Protein AF-A0A5J5HG36-F1 (afdb_monomer_lite)

Secondary structure (DSSP, 8-state):
--------PBPGGG--HHHHHHHHTSTT-STTTTT-----HHHHHHHHHHHHHHH-HHHHHHHHHHHHHHHHHHHHHHHHHHS-BSSHHHHHHHHHHHHHHTTS-EEEEEEEEEETTTTEEEEEEEEES-HHHHHHHHHSPPPSS---HHHHHHHHHHHHHHHTS------

Structure (mmCIF, N/CA/C/O backbone):
data_AF-A0A5J5HG36-F1
#
_entry.id   AF-A0A5J5HG36-F1
#
loop_
_atom_site.group_PDB
_atom_site.id
_atom_site.type_symbol
_atom_site.label_atom_id
_atom_site.label_alt_id
_atom_site.label_comp_id
_atom_site.label_asym_id
_atom_site.label_entity_id
_atom_site.label_seq_id
_atom_site.pdbx_PDB_ins_code
_atom_site.Cartn_x
_atom_site.Cartn_y
_atom_site.Cartn_z
_atom_site.occupancy
_atom_site.B_iso_or_equiv
_atom_site.auth_seq_id
_atom_site.auth_comp_id
_atom_site.auth_asym_id
_atom_site.auth_atom_id
_atom_site.pdbx_PDB_model_num
ATOM 1 N N . MET A 1 1 ? -24.449 10.192 39.363 1.00 37.16 1 MET A N 1
ATOM 2 C CA . MET A 1 1 ? -24.205 10.766 38.022 1.00 37.16 1 MET A CA 1
ATOM 3 C C . MET A 1 1 ? -22.721 10.650 37.716 1.00 37.16 1 MET A C 1
ATOM 5 O O . MET A 1 1 ? -21.950 11.558 37.997 1.00 37.16 1 MET A O 1
ATOM 9 N N . THR A 1 2 ? -22.304 9.483 37.241 1.00 34.97 2 THR A N 1
ATOM 10 C CA . THR A 1 2 ? -20.903 9.171 36.943 1.00 34.97 2 THR A CA 1
ATOM 11 C C . THR A 1 2 ? -20.634 9.602 35.508 1.00 34.97 2 THR A C 1
ATOM 13 O O . THR A 1 2 ? -21.246 9.077 34.581 1.00 34.97 2 THR A O 1
ATOM 16 N N . ARG A 1 3 ? -19.776 10.612 35.333 1.00 39.12 3 ARG A N 1
ATOM 17 C CA . ARG A 1 3 ? -19.323 11.086 34.021 1.00 39.12 3 ARG A CA 1
ATOM 18 C C . ARG A 1 3 ? -18.738 9.900 33.247 1.00 39.12 3 ARG A C 1
ATOM 20 O O . ARG A 1 3 ? -17.703 9.375 33.636 1.00 39.12 3 ARG A O 1
ATOM 27 N N . HIS A 1 4 ? -19.410 9.482 32.176 1.00 40.81 4 HIS A N 1
ATOM 28 C CA . HIS A 1 4 ? -18.799 8.681 31.121 1.00 40.81 4 HIS A CA 1
ATOM 29 C C . HIS A 1 4 ? -17.710 9.540 30.472 1.00 40.81 4 HIS A C 1
ATOM 31 O O . HIS A 1 4 ? -18.005 10.455 29.704 1.00 40.81 4 HIS A O 1
ATOM 37 N N . THR A 1 5 ? -16.451 9.290 30.812 1.00 41.84 5 THR A N 1
ATOM 38 C CA . THR A 1 5 ? -15.323 9.675 29.965 1.00 41.84 5 THR A CA 1
ATOM 39 C C . THR A 1 5 ? -15.475 8.912 28.656 1.00 41.84 5 THR A C 1
ATOM 41 O O . THR A 1 5 ? -15.234 7.711 28.610 1.00 41.84 5 THR A O 1
ATOM 44 N N . MET A 1 6 ? -15.943 9.593 27.608 1.00 46.62 6 MET A N 1
ATOM 45 C CA . MET A 1 6 ? -15.816 9.101 26.240 1.00 46.62 6 MET A CA 1
ATOM 46 C C . MET A 1 6 ? -14.320 8.927 25.968 1.00 46.62 6 MET A C 1
ATOM 48 O O . MET A 1 6 ? -13.601 9.923 25.887 1.00 46.62 6 MET A O 1
ATOM 52 N N . GLU A 1 7 ? -13.836 7.688 25.881 1.00 57.50 7 GLU A N 1
ATOM 53 C CA . GLU A 1 7 ? -12.515 7.424 25.312 1.00 57.50 7 GLU A CA 1
ATOM 54 C C . GLU A 1 7 ? -12.531 7.954 23.874 1.00 57.50 7 GLU A C 1
ATOM 56 O O . GLU A 1 7 ? -13.273 7.475 23.016 1.00 57.50 7 GLU A O 1
ATOM 61 N N . LEU A 1 8 ? -11.776 9.024 23.630 1.00 74.00 8 LEU A N 1
ATOM 62 C CA . LEU A 1 8 ? -11.604 9.596 22.302 1.00 74.00 8 LEU A CA 1
ATOM 63 C C . LEU A 1 8 ? -10.850 8.563 21.456 1.00 74.00 8 LEU A C 1
ATOM 65 O O . LEU A 1 8 ? -9.657 8.360 21.662 1.00 74.00 8 LEU A O 1
ATOM 69 N N . GLY A 1 9 ? -11.553 7.882 20.547 1.00 88.69 9 GLY A N 1
ATOM 70 C CA . GLY A 1 9 ? -10.935 6.914 19.639 1.00 88.69 9 GLY A CA 1
ATOM 71 C C . GLY A 1 9 ? -9.831 7.541 18.777 1.00 88.69 9 GLY A C 1
ATOM 72 O O . GLY A 1 9 ? -9.831 8.749 18.525 1.00 88.69 9 GLY A O 1
ATOM 73 N N . LEU A 1 10 ? -8.905 6.701 18.316 1.00 93.69 10 LEU A N 1
ATOM 74 C CA . LEU A 1 10 ? -7.716 7.086 17.553 1.00 93.69 10 LEU A CA 1
ATOM 75 C C . LEU A 1 10 ? -8.095 7.728 16.212 1.00 93.69 10 LEU A C 1
ATOM 77 O O . LEU A 1 10 ? -8.957 7.203 15.495 1.00 93.69 10 LEU A O 1
ATOM 81 N N . LYS A 1 11 ? -7.427 8.827 15.846 1.00 96.12 11 LYS A N 1
ATOM 82 C CA . LYS A 1 11 ? -7.485 9.391 14.489 1.00 96.12 11 LYS A CA 1
ATOM 83 C C . LYS A 1 11 ? -6.334 8.885 13.630 1.00 96.12 11 LYS A C 1
ATOM 85 O O . LYS A 1 11 ? -5.223 8.680 14.113 1.00 96.12 11 LYS A O 1
ATOM 90 N N . ALA A 1 12 ? -6.550 8.784 12.324 1.00 93.44 12 ALA A N 1
ATOM 91 C CA . ALA A 1 12 ? -5.517 8.359 11.383 1.00 93.44 12 ALA A CA 1
ATOM 92 C C . ALA A 1 12 ? -4.289 9.282 11.394 1.00 93.44 12 ALA A C 1
ATOM 94 O O . ALA A 1 12 ? -3.165 8.815 11.232 1.00 93.44 12 ALA A O 1
ATOM 95 N N . SER A 1 13 ? -4.487 10.585 11.621 1.00 92.44 13 SER A N 1
ATOM 96 C CA . SER A 1 13 ? -3.401 11.569 11.716 1.00 92.44 13 SER A CA 1
ATOM 97 C C . SER A 1 13 ? -2.473 11.354 12.915 1.00 92.44 13 SER A C 1
ATOM 99 O O . SER A 1 13 ? -1.361 11.870 12.915 1.00 92.44 13 SER A O 1
ATOM 101 N N . GLU A 1 14 ? -2.937 10.636 13.937 1.00 94.12 14 GLU A N 1
ATOM 102 C CA . GLU A 1 14 ? -2.200 10.348 15.172 1.00 94.12 14 GLU A CA 1
ATOM 103 C C . GLU A 1 14 ? -1.465 9.001 15.090 1.00 94.12 14 GLU A C 1
ATOM 105 O O . GLU A 1 14 ? -0.663 8.685 15.966 1.00 94.12 14 GLU A O 1
ATOM 110 N N . LEU A 1 15 ? -1.714 8.204 14.042 1.00 93.50 15 LEU A N 1
ATOM 111 C CA . LEU A 1 15 ? -1.110 6.889 13.872 1.00 93.50 15 LEU A CA 1
ATOM 112 C C . LEU A 1 15 ? 0.410 7.002 13.682 1.00 93.50 15 LEU A C 1
ATOM 114 O O . LEU A 1 15 ? 0.901 7.709 12.803 1.00 93.50 15 LEU A O 1
ATOM 118 N N . THR A 1 16 ? 1.156 6.237 14.477 1.00 93.56 16 THR A N 1
ATOM 119 C CA . THR A 1 16 ? 2.626 6.165 14.440 1.00 93.56 16 THR A CA 1
ATOM 120 C C . THR A 1 16 ? 3.101 4.717 14.542 1.00 93.56 16 THR A C 1
ATOM 122 O O . THR A 1 16 ? 2.328 3.817 14.873 1.00 93.56 16 THR A O 1
ATOM 125 N N . ILE A 1 17 ? 4.396 4.478 14.314 1.00 89.50 17 ILE A N 1
ATOM 126 C CA . ILE A 1 17 ? 5.015 3.153 14.503 1.00 89.50 17 ILE A CA 1
ATOM 127 C C . ILE A 1 17 ? 4.857 2.652 15.951 1.00 89.50 17 ILE A C 1
ATOM 129 O O . ILE A 1 17 ? 4.691 1.455 16.175 1.00 89.50 17 ILE A O 1
ATOM 133 N N . GLU A 1 18 ? 4.846 3.544 16.945 1.00 89.62 18 GLU A N 1
ATOM 134 C CA . GLU A 1 18 ? 4.684 3.157 18.353 1.00 89.62 18 GLU A CA 1
ATOM 135 C C . GLU A 1 18 ? 3.336 2.481 18.612 1.00 89.62 18 GLU A C 1
ATOM 137 O O . GLU A 1 18 ? 3.282 1.463 19.302 1.00 89.62 18 GLU A O 1
ATOM 142 N N . HIS A 1 19 ? 2.263 2.964 17.979 1.00 90.81 19 HIS A N 1
ATOM 143 C CA . HIS A 1 19 ? 0.951 2.322 18.045 1.00 90.81 19 HIS A CA 1
ATOM 144 C C . HIS A 1 19 ? 1.024 0.868 17.564 1.00 90.81 19 HIS A C 1
ATOM 146 O O . HIS A 1 19 ? 0.521 -0.032 18.235 1.00 90.81 19 HIS A O 1
ATOM 152 N N . PHE A 1 20 ? 1.727 0.608 16.461 1.00 86.75 20 PHE A N 1
ATOM 153 C CA . PHE A 1 20 ? 1.945 -0.749 15.962 1.00 86.75 20 PHE A CA 1
ATOM 154 C C . PHE A 1 20 ? 2.772 -1.606 16.923 1.00 86.75 20 PHE A C 1
ATOM 156 O O . PHE A 1 20 ? 2.413 -2.756 17.162 1.00 86.75 20 PHE A O 1
ATOM 163 N N . ASN A 1 21 ? 3.807 -1.048 17.555 1.00 83.81 21 ASN A N 1
ATOM 164 C CA . ASN A 1 21 ? 4.571 -1.766 18.579 1.00 83.81 21 ASN A CA 1
ATOM 165 C C . ASN A 1 21 ? 3.682 -2.197 19.755 1.00 83.81 21 ASN A C 1
ATOM 167 O O . ASN A 1 21 ? 3.808 -3.321 20.238 1.00 83.81 21 ASN A O 1
ATOM 171 N N . THR A 1 22 ? 2.746 -1.352 20.199 1.00 80.94 22 THR A N 1
ATOM 172 C CA . THR A 1 22 ? 1.825 -1.732 21.287 1.00 80.94 22 THR A CA 1
ATOM 173 C C . THR A 1 22 ? 0.862 -2.851 20.898 1.00 80.94 22 THR A C 1
ATOM 175 O O . THR A 1 22 ? 0.447 -3.625 21.758 1.00 80.94 22 THR A O 1
ATOM 178 N N . VAL A 1 23 ? 0.517 -2.965 19.614 1.00 82.19 23 VAL A N 1
ATOM 179 C CA . VAL A 1 23 ? -0.328 -4.047 19.097 1.00 82.19 23 VAL A CA 1
ATOM 180 C C . VAL A 1 23 ? 0.485 -5.329 18.976 1.00 82.19 23 VAL A C 1
ATOM 182 O O . VAL A 1 23 ? 0.077 -6.365 19.498 1.00 82.19 23 VAL A O 1
ATOM 185 N N . TYR A 1 24 ? 1.654 -5.249 18.340 1.00 81.81 24 TYR A N 1
ATOM 186 C CA . TYR A 1 24 ? 2.485 -6.408 18.020 1.00 81.81 24 TYR A CA 1
ATOM 187 C C . TYR A 1 24 ? 3.174 -7.029 19.238 1.00 81.81 24 TYR A C 1
ATOM 189 O O . TYR A 1 24 ? 3.572 -8.187 19.185 1.00 81.81 24 TYR A O 1
ATOM 197 N N . ASN A 1 25 ? 3.284 -6.303 20.351 1.00 80.75 25 ASN A N 1
ATOM 198 C CA . ASN A 1 25 ? 3.854 -6.834 21.591 1.00 80.75 25 ASN A CA 1
ATOM 199 C C . ASN A 1 25 ? 2.816 -7.475 22.528 1.00 80.75 25 ASN A C 1
ATOM 201 O O . ASN A 1 25 ? 3.179 -7.966 23.597 1.00 80.75 25 ASN A O 1
ATOM 205 N N . LYS A 1 26 ? 1.526 -7.494 22.161 1.00 82.56 26 LYS A N 1
ATOM 206 C CA . LYS A 1 26 ? 0.505 -8.199 22.948 1.00 82.56 26 LYS A CA 1
ATOM 207 C C . LYS A 1 26 ? 0.598 -9.718 22.727 1.00 82.56 26 LYS A C 1
ATOM 209 O O . LYS A 1 26 ? 0.857 -10.154 21.602 1.00 82.56 26 LYS A O 1
ATOM 214 N N . PRO A 1 27 ? 0.331 -10.540 23.761 1.00 83.62 27 PRO A N 1
ATOM 215 C CA . PRO A 1 27 ? 0.242 -11.990 23.602 1.00 83.62 27 PRO A CA 1
ATOM 216 C C . PRO A 1 27 ? -0.727 -12.372 22.474 1.00 83.62 27 PRO A C 1
ATOM 218 O O . PRO A 1 27 ? -1.829 -11.826 22.398 1.00 83.62 27 PRO A O 1
ATOM 221 N N . ASN A 1 28 ? -0.323 -13.309 21.612 1.00 83.88 28 ASN A N 1
ATOM 222 C CA . ASN A 1 28 ? -1.094 -13.793 20.455 1.00 83.88 28 ASN A CA 1
ATOM 223 C C . ASN A 1 28 ? -1.469 -12.717 19.411 1.00 83.88 28 ASN A C 1
ATOM 225 O O . ASN A 1 28 ? -2.413 -12.896 18.638 1.00 83.88 28 ASN A O 1
ATOM 229 N N . ARG A 1 29 ? -0.774 -11.576 19.397 1.00 84.62 29 ARG A N 1
ATOM 230 C CA . ARG A 1 29 ? -0.950 -10.501 18.406 1.00 84.62 29 ARG A CA 1
ATOM 231 C C . ARG A 1 29 ? 0.382 -10.081 17.782 1.00 84.62 29 ARG A C 1
ATOM 233 O O . ARG A 1 29 ? 0.464 -9.019 17.171 1.00 84.62 29 ARG A O 1
ATOM 240 N N . GLY A 1 30 ? 1.412 -10.920 17.904 1.00 87.19 30 GLY A N 1
ATOM 241 C CA . GLY A 1 30 ? 2.700 -10.680 17.265 1.00 87.19 30 GLY A CA 1
ATOM 242 C C . GLY A 1 30 ? 2.596 -10.688 15.745 1.00 87.19 30 GLY A C 1
ATOM 243 O O . GLY A 1 30 ? 1.635 -11.201 15.174 1.00 87.19 30 GLY A O 1
ATOM 244 N N . LEU A 1 31 ? 3.628 -10.179 15.065 1.00 88.56 31 LEU A N 1
ATOM 245 C CA . LEU A 1 31 ? 3.693 -10.193 13.596 1.00 88.56 31 LEU A CA 1
ATOM 246 C C . LEU A 1 31 ? 3.428 -11.593 13.019 1.00 88.56 31 LEU A C 1
ATOM 248 O O . LEU A 1 31 ? 2.714 -11.724 12.029 1.00 88.56 31 LEU A O 1
ATOM 252 N N . LYS A 1 32 ? 3.930 -12.647 13.675 1.00 89.69 32 LYS A N 1
ATOM 253 C CA . LYS A 1 32 ? 3.669 -14.038 13.286 1.00 89.69 32 LYS A CA 1
ATOM 254 C C . LYS A 1 32 ? 2.182 -14.400 13.371 1.00 89.69 32 LYS A C 1
ATOM 256 O O . LYS A 1 32 ? 1.654 -14.974 12.421 1.00 89.69 32 LYS A O 1
ATOM 261 N N . ASP A 1 33 ? 1.514 -14.044 14.465 1.00 91.12 33 ASP A N 1
ATOM 262 C CA . ASP A 1 33 ? 0.089 -14.334 14.687 1.00 91.12 33 ASP A CA 1
ATOM 263 C C . ASP A 1 33 ? -0.790 -13.566 13.696 1.00 91.12 33 ASP A C 1
ATOM 265 O O . ASP A 1 33 ? -1.767 -14.087 13.159 1.00 91.12 33 ASP A O 1
ATOM 269 N N . LEU A 1 34 ? -0.377 -12.340 13.376 1.00 90.94 34 LEU A N 1
ATOM 270 C CA . LEU A 1 34 ? -1.010 -11.492 12.372 1.00 90.94 34 LEU A CA 1
ATOM 271 C C . LEU A 1 34 ? -0.608 -11.855 10.934 1.00 90.94 34 LEU A C 1
ATOM 273 O O . LEU A 1 34 ? -1.134 -11.274 9.986 1.00 90.94 34 LEU A O 1
ATOM 277 N N . ARG A 1 35 ? 0.295 -12.826 10.737 1.00 92.44 35 ARG A N 1
ATOM 278 C CA . ARG A 1 35 ? 0.841 -13.220 9.424 1.00 92.44 35 ARG A CA 1
ATOM 279 C C . ARG A 1 35 ? 1.389 -12.024 8.640 1.00 92.44 35 ARG A C 1
ATOM 281 O O . ARG A 1 35 ? 1.145 -11.880 7.445 1.00 92.44 35 ARG A O 1
ATOM 288 N N . MET A 1 36 ? 2.099 -11.151 9.339 1.00 90.69 36 MET A N 1
ATOM 289 C CA . MET A 1 36 ? 2.758 -9.976 8.791 1.00 90.69 36 MET A CA 1
ATOM 290 C C . MET A 1 36 ? 4.272 -10.153 8.833 1.00 90.69 36 MET A C 1
ATOM 292 O O . MET A 1 36 ? 4.822 -10.785 9.735 1.00 90.69 36 MET A O 1
ATOM 296 N N . THR A 1 37 ? 4.953 -9.558 7.861 1.00 91.19 37 THR A N 1
ATOM 297 C CA . THR A 1 37 ? 6.414 -9.509 7.799 1.00 91.19 37 THR A CA 1
ATOM 298 C C . THR A 1 37 ? 6.865 -8.127 7.345 1.00 91.19 37 THR A C 1
ATOM 300 O O . THR A 1 37 ? 6.151 -7.430 6.620 1.00 91.19 37 THR A O 1
ATOM 303 N N . LEU A 1 38 ? 8.075 -7.744 7.746 1.00 89.75 38 LEU A N 1
ATOM 304 C CA . LEU A 1 38 ? 8.809 -6.666 7.090 1.00 89.75 38 LEU A CA 1
ATOM 305 C C . LEU A 1 38 ? 9.550 -7.262 5.892 1.00 89.75 38 LEU A C 1
ATOM 307 O O . LEU A 1 38 ? 10.112 -8.351 5.995 1.00 89.75 38 LEU A O 1
ATOM 311 N N . ASN A 1 39 ? 9.538 -6.567 4.756 1.00 90.62 39 ASN A N 1
ATOM 312 C CA . ASN A 1 39 ? 10.120 -7.065 3.510 1.00 90.62 39 ASN A CA 1
ATOM 313 C C . ASN A 1 39 ? 11.127 -6.057 2.943 1.00 90.62 39 ASN A C 1
ATOM 315 O O . ASN A 1 39 ? 10.901 -4.850 3.011 1.00 90.62 39 ASN A O 1
ATOM 319 N N . SER A 1 40 ? 12.224 -6.556 2.363 1.00 95.50 40 SER A N 1
ATOM 320 C CA . SER A 1 40 ? 13.222 -5.723 1.678 1.00 95.50 40 SER A CA 1
ATOM 321 C C . SER A 1 40 ? 12.667 -5.185 0.358 1.00 95.50 40 SER A C 1
ATOM 323 O O . SER A 1 40 ? 12.186 -5.951 -0.479 1.00 95.50 40 SER A O 1
ATOM 325 N N . MET A 1 41 ? 12.767 -3.869 0.160 1.00 95.44 41 MET A N 1
ATOM 326 C CA . MET A 1 41 ? 12.339 -3.211 -1.078 1.00 95.44 41 MET A CA 1
ATOM 327 C C . MET A 1 41 ? 13.244 -3.556 -2.262 1.00 95.44 41 MET A C 1
ATOM 329 O O . MET A 1 41 ? 12.730 -3.712 -3.366 1.00 95.44 41 MET A O 1
ATOM 333 N N . ASP A 1 42 ? 14.545 -3.751 -2.034 1.00 96.75 42 ASP A N 1
ATOM 334 C CA . ASP A 1 42 ? 15.495 -4.133 -3.088 1.00 96.75 42 ASP A CA 1
ATOM 335 C C . ASP A 1 42 ? 15.245 -5.567 -3.563 1.00 96.75 42 ASP A C 1
ATOM 337 O O . ASP A 1 42 ? 15.177 -5.841 -4.761 1.00 96.75 42 ASP A O 1
ATOM 341 N N . ALA A 1 43 ? 15.010 -6.491 -2.623 1.00 97.69 43 ALA A N 1
ATOM 342 C CA . ALA A 1 43 ? 14.628 -7.860 -2.966 1.00 97.69 43 ALA A CA 1
ATOM 343 C C . ALA A 1 43 ? 13.273 -7.897 -3.694 1.00 97.69 43 ALA A C 1
ATOM 345 O O . ALA A 1 43 ? 13.082 -8.680 -4.624 1.00 97.69 43 ALA A O 1
ATOM 346 N N . TRP A 1 44 ? 12.336 -7.024 -3.308 1.00 97.12 44 TRP A N 1
ATOM 347 C CA . TRP A 1 44 ? 11.059 -6.876 -4.001 1.00 97.12 44 TRP A CA 1
ATOM 348 C C . TRP A 1 44 ? 11.234 -6.329 -5.426 1.00 97.12 44 TRP A C 1
ATOM 350 O O . TRP A 1 44 ? 10.592 -6.819 -6.357 1.00 97.12 44 TRP A O 1
ATOM 360 N N . GLY A 1 45 ? 12.123 -5.350 -5.619 1.00 97.81 45 GLY A N 1
ATOM 361 C CA . GLY A 1 45 ? 12.492 -4.823 -6.933 1.00 97.81 45 GLY A CA 1
ATOM 362 C C . GLY A 1 45 ? 13.088 -5.896 -7.842 1.00 97.81 45 GLY A C 1
ATOM 363 O O . GLY A 1 45 ? 12.688 -6.007 -9.004 1.00 97.81 45 GLY A O 1
ATOM 364 N N . LEU A 1 46 ? 13.960 -6.748 -7.296 1.00 98.12 46 LEU A N 1
ATOM 365 C CA . LEU A 1 46 ? 14.512 -7.896 -8.014 1.00 98.12 46 LEU A CA 1
ATOM 366 C C . LEU A 1 46 ? 13.426 -8.920 -8.379 1.00 98.12 46 LEU A C 1
ATOM 368 O O . LEU A 1 46 ? 13.319 -9.296 -9.542 1.00 98.12 46 LEU A O 1
ATOM 372 N N . LEU A 1 47 ? 12.542 -9.284 -7.444 1.00 98.00 47 LEU A N 1
ATOM 373 C CA . LEU A 1 47 ? 11.399 -10.163 -7.727 1.00 98.00 47 LEU A CA 1
ATOM 374 C C . LEU A 1 47 ? 10.519 -9.603 -8.855 1.00 98.00 47 LEU A C 1
ATOM 376 O O . LEU A 1 47 ? 10.102 -10.330 -9.759 1.00 98.00 47 LEU A O 1
ATOM 380 N N . ARG A 1 48 ? 10.235 -8.297 -8.826 1.00 97.75 48 ARG A N 1
ATOM 381 C CA . ARG A 1 48 ? 9.505 -7.617 -9.900 1.00 97.75 48 ARG A CA 1
ATOM 382 C C . ARG A 1 48 ? 10.251 -7.735 -11.227 1.00 97.75 48 ARG A C 1
ATOM 384 O O . ARG A 1 48 ? 9.613 -8.018 -12.242 1.00 97.75 48 ARG A O 1
ATOM 391 N N . LYS A 1 49 ? 11.564 -7.496 -11.237 1.00 98.25 49 LYS A N 1
ATOM 392 C CA . LYS A 1 49 ? 12.394 -7.622 -12.438 1.00 98.25 49 LYS A CA 1
ATOM 393 C C . LYS A 1 49 ? 12.330 -9.029 -13.010 1.00 98.25 49 LYS A C 1
ATOM 395 O O . LYS A 1 49 ? 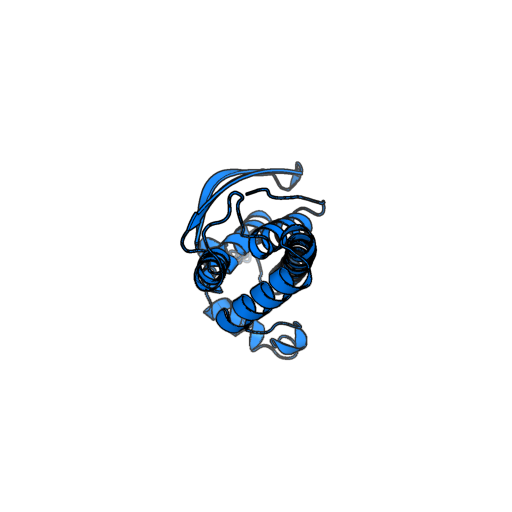12.105 -9.166 -14.212 1.00 98.25 49 LYS A O 1
ATOM 400 N N . ASP A 1 50 ? 12.455 -10.046 -12.170 1.00 98.44 50 ASP A N 1
ATOM 401 C CA . ASP A 1 50 ? 12.413 -11.444 -12.591 1.00 98.44 50 ASP A CA 1
ATOM 402 C C . ASP A 1 50 ? 11.039 -11.801 -13.175 1.00 98.44 50 ASP A C 1
ATOM 404 O O . ASP A 1 50 ? 10.955 -12.384 -14.257 1.00 98.44 50 ASP A O 1
ATOM 408 N N . LEU A 1 51 ? 9.948 -11.350 -12.540 1.00 98.25 51 LEU A N 1
ATOM 409 C CA . LEU A 1 51 ? 8.587 -11.519 -13.062 1.00 98.25 51 LEU A CA 1
ATOM 410 C C . LEU A 1 51 ? 8.388 -10.839 -14.423 1.00 98.25 51 LEU A C 1
ATOM 412 O O . LEU A 1 51 ? 7.811 -11.440 -15.330 1.00 98.25 51 LEU A O 1
ATOM 416 N N . ILE A 1 52 ? 8.840 -9.590 -14.575 1.00 97.81 52 ILE A N 1
ATOM 417 C CA . ILE A 1 52 ? 8.713 -8.844 -15.836 1.00 97.81 52 ILE A CA 1
ATOM 418 C C . ILE A 1 52 ? 9.561 -9.492 -16.932 1.00 97.81 52 ILE A C 1
ATOM 420 O O . ILE A 1 52 ? 9.084 -9.628 -18.056 1.00 97.81 52 ILE A O 1
ATOM 424 N N . THR A 1 53 ? 10.779 -9.924 -16.611 1.00 97.94 53 THR A N 1
ATOM 425 C CA . THR A 1 53 ? 11.694 -10.557 -17.570 1.00 97.94 53 THR A CA 1
ATOM 426 C C . THR A 1 53 ? 11.145 -11.898 -18.053 1.00 97.94 53 THR A C 1
ATOM 428 O O . THR A 1 53 ? 11.187 -12.185 -19.246 1.00 97.94 53 THR A O 1
ATOM 431 N N . ALA A 1 54 ? 10.576 -12.702 -17.151 1.00 98.38 54 ALA A N 1
ATOM 432 C CA . ALA A 1 54 ? 10.045 -14.019 -17.489 1.00 98.38 54 ALA A CA 1
ATOM 433 C C . ALA A 1 54 ? 8.687 -13.971 -18.212 1.00 98.38 54 ALA A C 1
ATOM 435 O O . ALA A 1 54 ? 8.408 -14.816 -19.061 1.00 98.38 54 ALA A O 1
ATOM 436 N N . LEU A 1 55 ? 7.809 -13.022 -17.861 1.00 97.94 55 LEU A N 1
ATOM 437 C CA . LEU A 1 55 ? 6.399 -13.047 -18.279 1.00 97.94 55 LEU A CA 1
ATOM 438 C C . LEU A 1 55 ? 5.989 -11.880 -19.185 1.00 97.94 55 LEU A C 1
ATOM 440 O O . LEU A 1 55 ? 4.898 -11.911 -19.761 1.00 97.94 55 LEU A O 1
ATOM 444 N N . GLY A 1 56 ? 6.817 -10.842 -19.277 1.00 96.38 56 GLY A N 1
ATOM 445 C CA . GLY A 1 56 ? 6.442 -9.543 -19.819 1.00 96.38 56 GLY A CA 1
ATOM 446 C C . GLY A 1 56 ? 5.621 -8.701 -18.834 1.00 96.38 56 GLY A C 1
ATOM 447 O O . GLY A 1 56 ? 4.976 -9.207 -17.906 1.00 96.38 56 GLY A O 1
ATOM 448 N N . VAL A 1 57 ? 5.615 -7.384 -19.064 1.00 95.56 57 VAL A N 1
ATOM 449 C CA . VAL A 1 57 ? 4.981 -6.386 -18.182 1.00 95.56 57 VAL A CA 1
ATOM 450 C C . VAL A 1 57 ? 3.496 -6.684 -17.955 1.00 95.56 57 VAL A C 1
ATOM 452 O O . VAL A 1 57 ? 3.045 -6.699 -16.812 1.00 95.56 57 VAL A O 1
ATOM 455 N N . GLU A 1 58 ? 2.746 -7.008 -19.010 1.00 95.31 58 GLU A N 1
ATOM 456 C CA . GLU A 1 58 ? 1.290 -7.197 -18.935 1.00 95.31 58 GLU A CA 1
ATOM 457 C C . GLU A 1 58 ? 0.847 -8.395 -18.092 1.00 95.31 58 GLU A C 1
ATOM 459 O O . GLU A 1 58 ? -0.231 -8.385 -17.487 1.00 95.31 58 GLU A O 1
ATOM 464 N N . ARG A 1 59 ? 1.658 -9.454 -18.035 1.00 97.38 59 ARG A N 1
ATOM 465 C CA . ARG A 1 59 ? 1.369 -10.610 -17.179 1.00 97.38 59 ARG A CA 1
ATOM 466 C C . ARG A 1 59 ? 1.842 -10.343 -15.756 1.00 97.38 59 ARG A C 1
ATOM 468 O O . ARG A 1 59 ? 1.053 -10.529 -14.830 1.00 97.38 59 ARG A O 1
ATOM 475 N N . ALA A 1 60 ? 3.059 -9.824 -15.581 1.00 97.69 60 ALA A N 1
ATOM 476 C CA . ALA A 1 60 ? 3.603 -9.463 -14.270 1.00 97.69 60 ALA A CA 1
ATOM 477 C C . ALA A 1 60 ? 2.696 -8.468 -13.517 1.00 97.69 60 ALA A C 1
ATOM 479 O O . ALA A 1 60 ? 2.378 -8.678 -12.345 1.00 97.69 60 ALA A O 1
ATOM 480 N N . LYS A 1 61 ? 2.173 -7.453 -14.217 1.00 96.25 61 LYS A N 1
ATOM 481 C CA . LYS A 1 61 ? 1.182 -6.474 -13.731 1.00 96.25 61 LYS A CA 1
ATOM 482 C C . LYS A 1 61 ? 0.012 -7.131 -13.000 1.00 96.25 61 LYS A C 1
ATOM 484 O O . LYS A 1 61 ? -0.349 -6.698 -11.909 1.00 96.25 61 LYS A O 1
ATOM 489 N N . ARG A 1 62 ? -0.552 -8.217 -13.541 1.00 97.06 62 ARG A N 1
ATOM 490 C CA . ARG A 1 62 ? -1.707 -8.921 -12.945 1.00 97.06 62 ARG A CA 1
ATOM 491 C C . ARG A 1 62 ? -1.356 -9.655 -11.655 1.00 97.06 62 ARG A C 1
ATOM 493 O O . ARG A 1 62 ? -2.206 -9.762 -10.773 1.00 97.06 62 ARG A O 1
ATOM 500 N N . PHE A 1 63 ? -0.137 -10.179 -11.542 1.00 97.94 63 PHE A N 1
ATOM 501 C CA . PHE A 1 63 ? 0.340 -10.790 -10.300 1.00 97.94 63 PHE A CA 1
ATOM 502 C C . PHE A 1 63 ? 0.535 -9.739 -9.216 1.00 97.94 63 PHE A C 1
ATOM 504 O O . PHE A 1 63 ? 0.015 -9.907 -8.117 1.00 97.94 63 PHE A O 1
ATOM 511 N N . LEU A 1 64 ? 1.196 -8.632 -9.549 1.00 98.00 64 LEU A N 1
ATOM 512 C CA . LEU A 1 64 ? 1.493 -7.564 -8.595 1.00 98.00 64 LEU A CA 1
ATOM 513 C C . LEU A 1 64 ? 0.228 -6.840 -8.116 1.00 98.00 64 LEU A C 1
ATOM 515 O O . LEU A 1 64 ? 0.105 -6.577 -6.924 1.00 98.00 64 LEU A O 1
ATOM 519 N N . LEU A 1 65 ? -0.742 -6.604 -9.008 1.00 98.12 65 LEU A N 1
ATOM 520 C CA . LEU A 1 65 ? -2.051 -6.046 -8.648 1.00 98.12 65 LEU A CA 1
ATOM 521 C C . LEU A 1 65 ? -2.804 -6.941 -7.661 1.00 98.12 65 LEU A C 1
ATOM 523 O O . LEU A 1 65 ? -3.286 -6.462 -6.640 1.00 98.12 65 LEU A O 1
ATOM 527 N N . ARG A 1 66 ? -2.897 -8.246 -7.949 1.00 98.25 66 ARG A N 1
ATOM 528 C CA . ARG A 1 66 ? -3.581 -9.209 -7.072 1.00 98.25 66 ARG A CA 1
ATOM 529 C C . ARG A 1 66 ? -2.872 -9.360 -5.734 1.00 98.25 66 ARG A C 1
ATOM 531 O O . ARG A 1 66 ? -3.531 -9.376 -4.702 1.00 98.25 66 ARG A O 1
ATOM 538 N N . TYR A 1 67 ? -1.546 -9.465 -5.760 1.00 98.00 67 TYR A N 1
ATOM 539 C CA . TYR A 1 67 ? -0.736 -9.533 -4.552 1.00 98.00 67 TYR A CA 1
ATOM 540 C C . TYR A 1 67 ? -0.968 -8.294 -3.681 1.00 98.00 67 TYR A C 1
ATOM 542 O O . TYR A 1 67 ? -1.364 -8.434 -2.529 1.00 98.00 67 TYR A O 1
ATOM 550 N N . GLY A 1 68 ? -0.846 -7.095 -4.264 1.00 97.69 68 GLY A N 1
ATOM 551 C CA . GLY A 1 68 ? -1.143 -5.837 -3.584 1.00 97.69 68 GLY A CA 1
ATOM 552 C C . GLY A 1 68 ? -2.555 -5.815 -3.005 1.00 97.69 68 GLY A C 1
ATOM 553 O O . GLY A 1 68 ? -2.711 -5.552 -1.818 1.00 97.69 68 GLY A O 1
ATOM 554 N N . TYR A 1 69 ? -3.571 -6.175 -3.797 1.00 98.62 69 TYR A N 1
ATOM 555 C CA . TYR A 1 69 ? -4.968 -6.218 -3.349 1.00 98.62 69 TYR A CA 1
ATOM 556 C C . TYR A 1 69 ? -5.150 -7.075 -2.097 1.00 98.62 69 TYR A C 1
ATOM 558 O O . TYR A 1 69 ? -5.746 -6.627 -1.120 1.00 98.62 69 TYR A O 1
ATOM 566 N N . HIS A 1 70 ? -4.592 -8.285 -2.082 1.00 98.31 70 HIS A N 1
ATOM 567 C CA . HIS A 1 70 ? -4.697 -9.153 -0.914 1.00 98.31 70 HIS A CA 1
ATOM 568 C C . HIS A 1 70 ? -3.895 -8.643 0.289 1.00 98.31 70 HIS A C 1
ATOM 570 O O . HIS A 1 70 ? -4.360 -8.812 1.415 1.00 98.31 70 HIS A O 1
ATOM 576 N N . CYS A 1 71 ? -2.757 -7.969 0.081 1.00 97.56 71 CYS A N 1
ATOM 577 C CA . CYS A 1 71 ? -2.061 -7.268 1.164 1.00 97.56 71 CYS A CA 1
ATOM 578 C C . CYS A 1 71 ? -2.940 -6.169 1.779 1.00 97.56 71 CYS A C 1
ATOM 580 O O . CYS A 1 71 ? -3.063 -6.107 2.997 1.00 97.56 71 CYS A O 1
ATOM 582 N N . GLY A 1 72 ? -3.583 -5.343 0.947 1.00 97.81 72 GLY A N 1
ATOM 583 C CA . GLY A 1 72 ? -4.456 -4.260 1.408 1.00 97.81 72 GLY A CA 1
ATOM 584 C C . GLY A 1 72 ? -5.666 -4.765 2.191 1.00 97.81 72 GLY A C 1
ATOM 585 O O . GLY A 1 72 ? -5.936 -4.272 3.282 1.00 97.81 72 GLY A O 1
ATOM 586 N N . VAL A 1 73 ? -6.348 -5.798 1.681 1.00 98.50 73 VAL A N 1
ATOM 587 C CA . VAL A 1 73 ? -7.467 -6.460 2.381 1.00 98.50 73 VAL A CA 1
ATOM 588 C C . VAL A 1 73 ? -7.030 -6.995 3.746 1.00 98.50 73 VAL A C 1
ATOM 590 O O . VAL A 1 73 ? -7.715 -6.805 4.749 1.00 98.50 73 VAL A O 1
ATOM 593 N N . HIS A 1 74 ? -5.886 -7.680 3.792 1.00 97.56 74 HIS A N 1
ATOM 594 C CA . HIS A 1 74 ? -5.369 -8.269 5.026 1.00 97.56 74 HIS A CA 1
ATOM 595 C C . HIS A 1 74 ? -5.016 -7.197 6.065 1.00 97.56 74 HIS A C 1
ATOM 597 O O . HIS A 1 74 ? -5.430 -7.306 7.218 1.00 97.56 74 HIS A O 1
ATOM 603 N N . GLU A 1 75 ? -4.321 -6.130 5.659 1.00 96.25 75 GLU A N 1
ATOM 604 C CA . GLU A 1 75 ? -3.962 -5.029 6.563 1.00 96.25 75 GLU A CA 1
ATOM 605 C C . GLU A 1 75 ? -5.186 -4.245 7.047 1.00 96.25 75 GLU A C 1
ATOM 607 O O . GLU A 1 75 ? -5.252 -3.914 8.230 1.00 96.25 75 GLU A O 1
ATOM 612 N N . ALA A 1 76 ? -6.198 -4.022 6.201 1.00 97.81 76 ALA A N 1
ATOM 613 C CA . ALA A 1 76 ? -7.446 -3.383 6.621 1.00 97.81 76 ALA A CA 1
ATOM 614 C C . ALA A 1 76 ? -8.116 -4.142 7.777 1.00 97.81 76 ALA A C 1
ATOM 616 O O . ALA A 1 76 ? -8.455 -3.527 8.791 1.00 97.81 76 ALA A O 1
ATOM 617 N N . ARG A 1 77 ? -8.226 -5.475 7.675 1.00 96.88 77 ARG A N 1
ATOM 618 C CA . ARG A 1 77 ? -8.791 -6.333 8.737 1.00 96.88 77 ARG A CA 1
ATOM 619 C C . ARG A 1 77 ? -7.993 -6.259 10.028 1.00 96.88 77 ARG A C 1
ATOM 621 O O . ARG A 1 77 ? -8.567 -6.080 11.097 1.00 96.88 77 ARG A O 1
ATOM 628 N N . ILE A 1 78 ? -6.668 -6.350 9.927 1.00 94.44 78 ILE A N 1
ATOM 629 C CA . ILE A 1 78 ? -5.799 -6.256 11.102 1.00 94.44 78 ILE A CA 1
ATOM 630 C C . ILE A 1 78 ? -5.986 -4.906 11.779 1.00 94.44 78 ILE A C 1
ATOM 632 O O . ILE A 1 78 ? -6.166 -4.859 12.989 1.00 94.44 78 ILE A O 1
ATOM 636 N N . TYR A 1 79 ? -5.984 -3.810 11.021 1.00 95.00 79 TYR A N 1
ATOM 637 C CA . TYR A 1 79 ? -6.076 -2.473 11.606 1.00 95.00 79 TYR A CA 1
ATOM 638 C C . TYR A 1 79 ? -7.451 -2.217 12.213 1.00 95.00 79 TYR A C 1
ATOM 640 O O . TYR A 1 79 ? -7.542 -1.504 13.210 1.00 95.00 79 TYR A O 1
ATOM 648 N N . LYS A 1 80 ? -8.509 -2.820 11.660 1.00 95.12 80 LYS A N 1
ATOM 649 C CA . LYS A 1 80 ? -9.855 -2.758 12.235 1.00 95.12 80 LYS A CA 1
ATOM 650 C C . LYS A 1 80 ? -9.909 -3.355 13.636 1.00 95.12 80 LYS A C 1
ATOM 652 O O . LYS A 1 80 ? -10.546 -2.785 14.512 1.00 95.12 80 LYS A O 1
ATOM 657 N N . GLU A 1 81 ? -9.256 -4.497 13.836 1.00 91.19 81 GLU A N 1
ATOM 658 C CA . GLU A 1 81 ? -9.237 -5.197 15.124 1.00 91.19 81 GLU A CA 1
ATOM 659 C C . GLU A 1 81 ? -8.189 -4.648 16.098 1.00 91.19 81 GLU A C 1
ATOM 661 O O . GLU A 1 81 ? -8.353 -4.740 17.313 1.00 91.19 81 GLU A O 1
ATOM 666 N N . ALA A 1 82 ? -7.078 -4.138 15.570 1.00 89.12 82 ALA A N 1
ATOM 667 C CA . ALA A 1 82 ? -5.920 -3.738 16.356 1.00 89.12 82 ALA A CA 1
ATOM 668 C C . ALA A 1 82 ? -6.114 -2.407 17.090 1.00 89.12 82 ALA A C 1
ATOM 670 O O . ALA A 1 82 ? -5.507 -2.204 18.145 1.00 89.12 82 ALA A O 1
ATOM 671 N N . PHE A 1 83 ? -6.935 -1.509 16.542 1.00 91.50 83 PHE A N 1
ATOM 672 C CA . PHE A 1 83 ? -7.073 -0.141 17.028 1.00 91.50 83 PHE A CA 1
ATOM 673 C C . PHE A 1 83 ? -8.532 0.222 17.292 1.00 91.50 83 PHE A C 1
ATOM 675 O O . PHE A 1 83 ? -9.428 -0.117 16.520 1.00 91.50 83 PHE A O 1
ATOM 682 N N . LEU A 1 84 ? -8.759 0.981 18.366 1.00 93.62 84 LEU A N 1
ATOM 683 C CA . LEU A 1 84 ? -10.047 1.608 18.639 1.00 93.62 84 LEU A CA 1
ATOM 684 C C . LEU A 1 84 ? -10.124 2.940 17.885 1.00 93.62 84 LEU A C 1
ATOM 686 O O . LEU A 1 84 ? -9.745 3.988 18.408 1.00 93.62 84 LEU A O 1
ATOM 690 N N . TRP A 1 85 ? -10.567 2.889 16.632 1.00 95.44 85 TRP A N 1
ATOM 691 C CA . TRP A 1 85 ? -10.723 4.073 15.787 1.00 95.44 85 TRP A CA 1
ATOM 692 C C . TRP A 1 85 ? -11.857 4.974 16.268 1.00 95.44 85 TRP A C 1
ATOM 694 O O . TRP A 1 85 ? -12.884 4.495 16.748 1.00 95.44 85 TRP A O 1
ATOM 704 N N . LYS A 1 86 ? -11.711 6.289 16.069 1.00 96.31 86 LYS A N 1
ATOM 705 C CA . LYS A 1 86 ? -12.783 7.258 16.348 1.00 96.31 86 LYS A CA 1
ATOM 706 C C . LYS A 1 86 ? -14.062 6.958 15.558 1.00 96.31 86 LYS A C 1
ATOM 708 O O . LYS A 1 86 ? -15.158 7.185 16.059 1.00 96.31 86 LYS A O 1
ATOM 713 N N . ASN A 1 87 ? -13.912 6.528 14.307 1.00 94.62 87 ASN A N 1
ATOM 714 C CA . ASN A 1 87 ? -14.981 6.103 13.406 1.00 94.62 87 ASN A CA 1
ATOM 715 C C . ASN A 1 87 ? -14.378 5.347 12.204 1.00 94.62 87 ASN A C 1
ATOM 717 O O . ASN A 1 87 ? -13.156 5.278 12.048 1.00 94.62 87 ASN A O 1
ATOM 721 N N . ASP A 1 88 ? -15.234 4.811 11.334 1.00 95.25 88 ASP A N 1
ATOM 722 C CA . ASP A 1 88 ? -14.809 4.047 10.153 1.00 95.25 88 ASP A CA 1
ATOM 723 C C . ASP A 1 88 ? -14.064 4.892 9.112 1.00 95.25 88 ASP A C 1
ATOM 725 O O . ASP A 1 88 ? -13.257 4.359 8.351 1.00 95.25 88 ASP A O 1
ATOM 729 N N . LEU A 1 89 ? -14.275 6.212 9.105 1.00 95.25 89 LEU A N 1
ATOM 730 C CA . LEU A 1 89 ? -13.542 7.119 8.228 1.00 95.25 89 LEU A CA 1
ATOM 731 C C . LEU A 1 89 ? -12.072 7.228 8.643 1.00 95.25 89 LEU A C 1
ATOM 733 O O . LEU A 1 89 ? -11.198 7.190 7.782 1.00 95.25 89 LEU A O 1
ATOM 737 N N . GLU A 1 90 ? -11.779 7.300 9.943 1.00 96.69 90 GLU A N 1
ATOM 738 C CA . GLU A 1 90 ? -10.394 7.263 10.428 1.00 96.69 90 GLU A CA 1
ATOM 739 C C . GLU A 1 90 ? -9.724 5.927 10.083 1.00 96.69 90 GLU A C 1
ATOM 741 O O . GLU A 1 90 ? -8.576 5.909 9.647 1.00 96.69 90 GLU A O 1
ATOM 746 N N . TRP A 1 91 ? -10.446 4.809 10.193 1.00 97.00 91 TRP A N 1
ATOM 747 C CA . TRP A 1 91 ? -9.932 3.511 9.751 1.00 97.00 91 TRP A CA 1
ATOM 748 C C . TRP A 1 91 ? -9.618 3.497 8.248 1.00 97.00 91 TRP A C 1
ATOM 750 O O . TRP A 1 91 ? -8.535 3.073 7.858 1.00 97.00 91 TRP A O 1
ATOM 760 N N . LEU A 1 92 ? -10.502 4.029 7.401 1.00 95.75 92 LEU A N 1
ATOM 761 C CA . LEU A 1 92 ? -10.256 4.152 5.961 1.00 95.75 92 LEU A CA 1
ATOM 762 C C . LEU A 1 92 ? -8.996 4.988 5.664 1.00 95.75 92 LEU A C 1
ATOM 764 O O . LEU A 1 92 ? -8.146 4.589 4.865 1.00 95.75 92 LEU A O 1
ATOM 768 N N . ILE A 1 93 ? -8.843 6.135 6.334 1.00 95.44 93 ILE A N 1
ATOM 769 C CA . ILE A 1 93 ? -7.692 7.036 6.156 1.00 95.44 93 ILE A CA 1
ATOM 770 C C . ILE A 1 93 ? -6.398 6.399 6.695 1.00 95.44 93 ILE A C 1
ATOM 772 O O . ILE A 1 93 ? -5.311 6.679 6.179 1.00 95.44 93 ILE A O 1
ATOM 776 N N . ALA A 1 94 ? -6.481 5.496 7.675 1.00 95.94 94 ALA A N 1
ATOM 777 C CA . ALA A 1 94 ? -5.317 4.813 8.235 1.00 95.94 94 ALA A CA 1
ATOM 778 C C . ALA A 1 94 ? -4.518 4.030 7.184 1.00 95.94 94 ALA A C 1
ATOM 780 O O . ALA A 1 94 ? -3.293 3.983 7.276 1.00 95.94 94 ALA A O 1
ATOM 781 N N . GLY A 1 95 ? -5.162 3.480 6.147 1.00 93.75 95 GLY A N 1
ATOM 782 C CA . GLY A 1 95 ? -4.466 2.813 5.040 1.00 93.75 95 GLY A CA 1
ATOM 783 C C . GLY A 1 95 ? -3.510 3.746 4.292 1.00 93.75 95 GLY A C 1
ATOM 784 O O . GLY A 1 95 ? -2.364 3.384 4.014 1.00 93.75 95 GLY A O 1
ATOM 785 N N . THR A 1 96 ? -3.948 4.983 4.049 1.00 92.50 96 THR A N 1
ATOM 786 C CA . THR A 1 96 ? -3.130 6.058 3.469 1.00 92.50 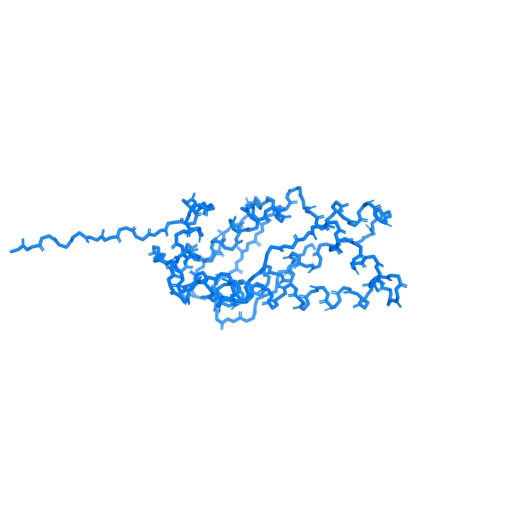96 THR A CA 1
ATOM 787 C C . THR A 1 96 ? -1.951 6.400 4.371 1.00 92.50 96 THR A C 1
ATOM 789 O O . THR A 1 96 ? -0.851 6.660 3.883 1.00 92.50 96 THR A O 1
ATOM 792 N N . LYS A 1 97 ? -2.151 6.370 5.694 1.00 92.56 97 LYS A N 1
ATOM 793 C CA . LYS A 1 97 ? -1.077 6.689 6.633 1.00 92.56 97 LYS A CA 1
ATOM 794 C C . LYS A 1 97 ? -0.087 5.545 6.826 1.00 92.56 97 LYS A C 1
ATOM 796 O O . LYS A 1 97 ? 1.112 5.783 6.921 1.00 92.56 97 LYS A O 1
ATOM 801 N N . ALA A 1 98 ? -0.557 4.307 6.749 1.00 91.12 98 ALA A N 1
ATOM 802 C CA . ALA A 1 98 ? 0.279 3.115 6.735 1.00 91.12 98 ALA A CA 1
ATOM 803 C C . ALA A 1 98 ? 1.194 3.044 5.500 1.00 91.12 98 ALA A C 1
ATOM 805 O O . ALA A 1 98 ? 2.333 2.601 5.612 1.00 91.12 98 ALA A O 1
ATOM 806 N N . HIS A 1 99 ? 0.744 3.520 4.332 1.00 91.69 99 HIS A N 1
ATOM 807 C CA . HIS A 1 99 ? 1.608 3.671 3.153 1.00 91.69 99 HIS A CA 1
ATOM 808 C C . HIS A 1 99 ? 2.889 4.467 3.461 1.00 91.69 99 HIS A C 1
ATOM 810 O O . HIS A 1 99 ? 3.978 4.045 3.074 1.00 91.69 99 HIS A O 1
ATOM 816 N N . ASP A 1 100 ? 2.753 5.573 4.184 1.00 91.75 100 ASP A N 1
ATOM 817 C CA . ASP A 1 100 ? 3.854 6.455 4.579 1.00 91.75 100 ASP A CA 1
ATOM 818 C C . ASP A 1 100 ? 4.701 5.813 5.694 1.00 91.75 100 ASP A C 1
ATOM 820 O O . ASP A 1 100 ? 5.904 5.609 5.541 1.00 91.75 100 ASP A O 1
ATOM 824 N N . LEU A 1 101 ? 4.049 5.362 6.773 1.00 92.06 101 LEU A N 1
ATOM 825 C CA . LEU A 1 101 ? 4.713 4.772 7.945 1.00 92.06 101 LEU A CA 1
ATOM 826 C C . LEU A 1 101 ? 5.550 3.528 7.623 1.00 92.06 101 LEU A C 1
ATOM 828 O O . LEU A 1 101 ? 6.594 3.318 8.237 1.00 92.06 101 LEU A O 1
ATOM 832 N N . PHE A 1 102 ? 5.107 2.703 6.672 1.00 91.56 102 PHE A N 1
ATOM 833 C CA . PHE A 1 102 ? 5.830 1.498 6.253 1.00 91.56 102 PHE A CA 1
ATOM 834 C C . PHE A 1 102 ? 6.751 1.735 5.048 1.00 91.56 102 PHE A C 1
ATOM 836 O O . PHE A 1 102 ? 7.182 0.778 4.403 1.00 91.56 102 PHE A O 1
ATOM 843 N N . GLY A 1 103 ? 7.057 3.000 4.737 1.00 93.31 103 GLY A N 1
ATOM 844 C CA . GLY A 1 103 ? 8.040 3.392 3.727 1.00 93.31 103 GLY A CA 1
ATOM 845 C C . GLY A 1 103 ? 7.626 3.083 2.288 1.00 93.31 103 GLY A C 1
ATOM 846 O O . GLY A 1 103 ? 8.473 3.008 1.403 1.00 93.31 103 GLY A O 1
ATOM 847 N N . ARG A 1 104 ? 6.334 2.860 2.026 1.00 95.69 104 ARG A N 1
ATOM 848 C CA . ARG A 1 104 ? 5.850 2.492 0.691 1.00 95.69 104 ARG A CA 1
ATOM 849 C C . ARG A 1 104 ? 5.780 3.722 -0.209 1.00 95.69 104 ARG A C 1
ATOM 851 O O . ARG A 1 104 ? 6.296 3.707 -1.328 1.00 95.69 104 ARG A O 1
ATOM 858 N N . VAL A 1 105 ? 5.091 4.763 0.255 1.00 96.88 105 VAL A N 1
ATOM 859 C CA . VAL A 1 105 ? 4.867 6.000 -0.500 1.00 96.88 105 VAL A CA 1
ATOM 860 C C . VAL A 1 105 ? 4.239 7.072 0.387 1.00 96.88 105 VAL A C 1
ATOM 862 O O . VAL A 1 105 ? 3.375 6.763 1.209 1.00 96.88 105 VAL A O 1
ATOM 865 N N . PHE A 1 106 ? 4.592 8.338 0.170 1.00 95.88 106 PHE A N 1
ATOM 866 C CA . PHE A 1 106 ? 3.868 9.448 0.779 1.00 95.88 106 PHE A CA 1
ATOM 867 C C . PHE A 1 106 ? 2.617 9.763 -0.045 1.00 95.88 106 PHE A C 1
ATOM 869 O O . PHE A 1 106 ? 2.695 10.034 -1.245 1.00 95.88 106 PHE A O 1
ATOM 876 N N . SER A 1 107 ? 1.449 9.713 0.592 1.00 93.31 107 SER A N 1
ATOM 877 C CA . SER A 1 107 ? 0.167 9.96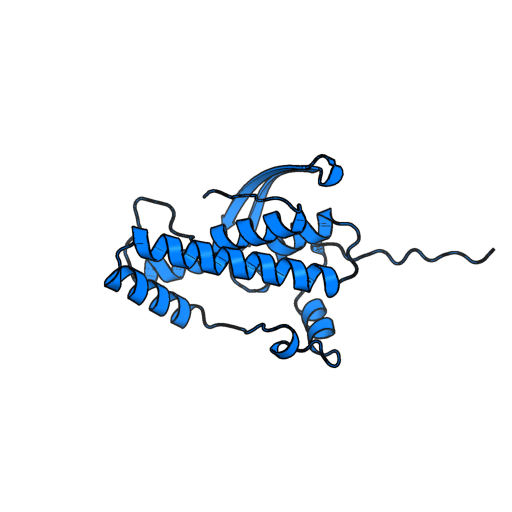9 -0.069 1.00 93.31 107 SER A CA 1
ATOM 878 C C . SER A 1 107 ? -0.344 11.364 0.271 1.00 93.31 107 SER A C 1
ATOM 880 O O . SER A 1 107 ? -0.593 11.666 1.438 1.00 93.31 107 SER A O 1
ATOM 882 N N . TYR A 1 108 ? -0.528 12.196 -0.751 1.00 91.25 108 TYR A N 1
ATOM 883 C CA . TYR A 1 108 ? -1.033 13.559 -0.622 1.00 91.25 108 TYR A CA 1
ATOM 884 C C . TYR A 1 108 ? -2.419 13.673 -1.276 1.00 91.25 108 TYR A C 1
ATOM 886 O O . TYR A 1 108 ? -2.515 13.509 -2.494 1.00 91.25 108 TYR A O 1
ATOM 894 N N . PRO A 1 109 ? -3.498 13.915 -0.512 1.00 91.44 109 PRO A N 1
ATOM 895 C CA . PRO A 1 109 ? -4.837 14.024 -1.076 1.00 91.44 109 PRO A CA 1
ATOM 896 C C . PRO A 1 109 ? -4.999 15.338 -1.847 1.00 91.44 109 PRO A C 1
ATOM 898 O O . PRO A 1 109 ? -4.633 16.405 -1.363 1.00 91.44 109 PRO A O 1
ATOM 901 N N . GLU A 1 110 ? -5.589 15.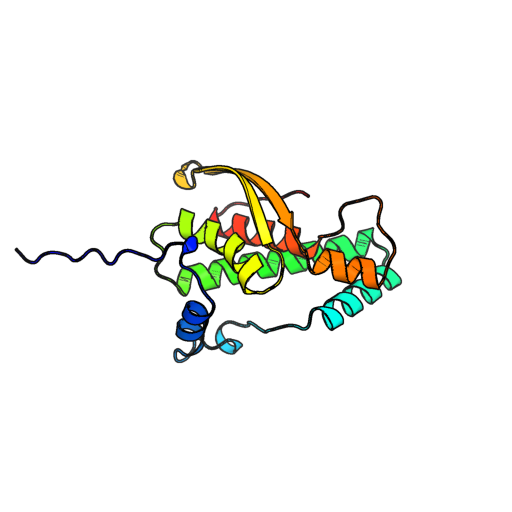256 -3.033 1.00 94.62 110 GLU A N 1
ATOM 902 C CA . GLU A 1 110 ? -6.014 16.411 -3.829 1.00 94.62 110 GLU A CA 1
ATOM 903 C C . GLU A 1 110 ? -7.519 16.647 -3.674 1.00 94.62 110 GLU A C 1
ATOM 905 O O . GLU A 1 110 ? -7.959 17.771 -3.446 1.00 94.62 110 GLU A O 1
ATOM 910 N N . SER A 1 111 ? -8.312 15.575 -3.739 1.00 94.25 111 SER A N 1
ATOM 911 C CA . SER A 1 111 ? -9.746 15.609 -3.467 1.00 94.25 111 SER A CA 1
ATOM 912 C C . SER A 1 111 ? -10.149 14.445 -2.570 1.00 94.25 111 SER A C 1
ATOM 914 O O . SER A 1 111 ? -9.635 13.331 -2.688 1.00 94.25 111 SER A O 1
ATOM 916 N N . PHE A 1 112 ? -11.066 14.713 -1.641 1.00 92.94 112 PHE A N 1
ATOM 917 C CA . PHE A 1 112 ? -11.542 13.717 -0.690 1.00 92.94 112 PHE A CA 1
ATOM 918 C C . PHE A 1 112 ? -13.038 13.903 -0.434 1.00 92.94 112 PHE A C 1
ATOM 920 O O . PHE A 1 112 ? -13.452 14.805 0.292 1.00 92.94 112 PHE A O 1
ATOM 927 N N . GLN A 1 113 ? -13.853 13.056 -1.059 1.00 94.06 113 GLN A N 1
ATOM 928 C CA . GLN A 1 113 ? -15.303 13.017 -0.898 1.00 94.06 113 GLN A CA 1
ATOM 929 C C . GLN A 1 113 ? -15.719 11.591 -0.551 1.00 94.06 113 GLN A C 1
ATOM 931 O O . GLN A 1 113 ? -15.902 10.740 -1.426 1.00 94.06 113 GLN A O 1
ATOM 936 N N . VAL A 1 114 ? -15.845 11.329 0.747 1.00 93.69 114 VAL A N 1
ATOM 937 C CA . VAL A 1 114 ? -16.184 10.007 1.270 1.00 93.69 114 VAL A CA 1
ATOM 938 C C . VAL A 1 114 ? -17.353 10.119 2.234 1.00 93.69 114 VAL A C 1
ATOM 940 O O . VAL A 1 114 ? -17.316 10.904 3.178 1.00 93.69 114 VAL A O 1
ATOM 943 N N . ASP A 1 115 ? -18.362 9.289 2.006 1.00 90.94 115 ASP A N 1
ATOM 944 C CA . ASP A 1 115 ? -19.465 9.031 2.923 1.00 90.94 115 ASP A CA 1
ATOM 945 C C . ASP A 1 115 ? -19.653 7.512 2.974 1.00 90.94 115 ASP A C 1
ATOM 947 O O . ASP A 1 115 ? -20.161 6.902 2.031 1.00 90.94 115 ASP A O 1
ATOM 951 N N . ILE A 1 116 ? -19.165 6.892 4.050 1.00 88.50 116 ILE A N 1
ATOM 952 C CA . ILE A 1 116 ? -19.157 5.431 4.196 1.00 88.50 116 ILE A CA 1
ATOM 953 C C . ILE A 1 116 ? -20.587 4.895 4.296 1.00 88.50 116 ILE A C 1
ATOM 955 O O . ILE A 1 116 ? -20.907 3.903 3.644 1.00 88.50 116 ILE A O 1
ATOM 959 N N . GLU A 1 117 ? -21.461 5.574 5.043 1.00 87.69 117 GLU A N 1
ATOM 960 C CA . GLU A 1 117 ? -22.852 5.154 5.246 1.00 87.69 117 GLU A CA 1
ATOM 961 C C . GLU A 1 117 ? -23.645 5.172 3.934 1.00 87.69 117 GLU A C 1
ATOM 963 O O . GLU A 1 117 ? -24.435 4.266 3.669 1.00 87.69 117 GLU A O 1
ATOM 968 N N . LYS A 1 118 ? -23.400 6.169 3.074 1.00 87.81 118 LYS A N 1
ATOM 969 C CA . LYS A 1 118 ? -24.018 6.260 1.739 1.00 87.81 118 LYS A CA 1
ATOM 970 C C . LYS A 1 118 ? -23.249 5.505 0.655 1.00 87.81 118 LYS A C 1
ATOM 972 O O . LYS A 1 118 ? -23.665 5.508 -0.504 1.00 87.81 118 LYS A O 1
ATOM 977 N N . GLY A 1 119 ? -22.117 4.889 0.993 1.00 84.44 119 GLY A N 1
ATOM 978 C CA . GLY A 1 119 ? -21.233 4.217 0.042 1.00 84.44 119 GLY A CA 1
ATOM 979 C C . GLY A 1 119 ? -20.596 5.153 -0.994 1.00 84.44 119 GLY A C 1
ATOM 980 O O . GLY A 1 119 ? -20.182 4.685 -2.057 1.00 84.44 119 GLY A O 1
ATOM 981 N N . GLN A 1 120 ? -20.514 6.457 -0.729 1.00 91.12 120 GLN A N 1
ATOM 982 C CA . GLN A 1 120 ? -19.828 7.409 -1.597 1.00 91.12 120 GLN A CA 1
ATOM 983 C C . GLN A 1 120 ? -18.323 7.331 -1.346 1.00 91.12 120 GLN A C 1
ATOM 985 O O . GLN A 1 120 ? -17.856 7.519 -0.225 1.00 91.12 120 GLN A O 1
ATOM 990 N N . PHE A 1 121 ? -17.556 7.089 -2.404 1.00 93.56 121 PHE A N 1
ATOM 991 C CA . PHE A 1 121 ? -16.102 7.067 -2.340 1.00 93.56 121 PHE A CA 1
ATOM 992 C C . PHE A 1 121 ? -15.532 7.683 -3.615 1.00 93.56 121 PHE A C 1
ATOM 994 O O . PHE A 1 121 ? -15.543 7.066 -4.678 1.00 93.56 121 PHE A O 1
ATOM 1001 N N . ASN A 1 122 ? -15.076 8.929 -3.514 1.00 93.62 122 ASN A N 1
ATOM 1002 C CA . ASN A 1 122 ? -14.389 9.632 -4.586 1.00 93.62 122 ASN A CA 1
ATOM 1003 C C . ASN A 1 122 ? -13.177 10.360 -4.005 1.00 93.62 122 ASN A C 1
ATOM 1005 O O . ASN A 1 122 ? -13.312 11.313 -3.236 1.00 93.62 122 ASN A O 1
ATOM 1009 N N . VAL A 1 123 ? -11.991 9.865 -4.344 1.00 93.81 123 VAL A N 1
ATOM 1010 C CA . VAL A 1 123 ? -10.721 10.391 -3.851 1.00 93.81 123 VAL A CA 1
ATOM 1011 C C . VAL A 1 123 ? -9.735 10.509 -5.007 1.00 93.81 123 VAL A C 1
ATOM 1013 O O . VAL A 1 123 ? -9.632 9.608 -5.841 1.00 93.81 123 VAL A O 1
ATOM 1016 N N . SER A 1 124 ? -8.988 11.608 -5.041 1.00 95.38 124 SER A N 1
ATOM 1017 C CA . SER A 1 124 ? -7.833 11.795 -5.923 1.00 95.38 124 SER A CA 1
ATOM 1018 C C . SER A 1 124 ? -6.658 12.329 -5.120 1.00 95.38 124 SER A C 1
ATOM 1020 O O . SER A 1 124 ? -6.822 12.917 -4.047 1.00 95.38 124 SER A O 1
ATOM 1022 N N . GLY A 1 125 ? -5.451 12.112 -5.622 1.00 94.12 125 GLY A N 1
ATOM 1023 C CA . GLY A 1 125 ? -4.250 12.576 -4.957 1.00 94.12 125 GLY A CA 1
ATOM 1024 C C . GLY A 1 125 ? -2.987 12.095 -5.638 1.00 94.12 125 GLY A C 1
ATOM 1025 O O . GLY A 1 125 ? -3.014 11.468 -6.696 1.00 94.12 125 GLY A O 1
ATOM 1026 N N . TYR A 1 126 ? -1.878 12.383 -4.978 1.00 95.56 126 TYR A N 1
ATOM 1027 C CA . TYR A 1 126 ? -0.543 12.135 -5.474 1.00 95.56 126 TYR A CA 1
ATOM 1028 C C . TYR A 1 126 ? 0.181 11.137 -4.587 1.00 95.56 126 TYR A C 1
ATOM 1030 O O . TYR A 1 126 ? 0.071 11.139 -3.359 1.00 95.56 126 TYR A O 1
ATOM 1038 N N . TRP A 1 127 ? 0.974 10.306 -5.244 1.00 96.94 127 TRP A N 1
ATOM 1039 C CA . TRP A 1 127 ? 1.937 9.425 -4.615 1.00 96.94 127 TRP A CA 1
ATOM 1040 C C . TRP A 1 127 ? 3.332 9.963 -4.857 1.00 96.94 127 TRP A C 1
ATOM 1042 O O . TRP A 1 127 ? 3.834 9.950 -5.979 1.00 96.94 127 TRP A O 1
ATOM 1052 N N . ILE A 1 128 ? 3.940 10.451 -3.784 1.00 96.88 128 ILE A N 1
ATOM 1053 C CA . ILE A 1 128 ? 5.247 11.091 -3.790 1.00 96.88 128 ILE A CA 1
ATOM 1054 C C . ILE A 1 128 ? 6.254 10.100 -3.213 1.00 96.88 128 ILE A C 1
ATOM 1056 O O . ILE A 1 128 ? 5.989 9.425 -2.219 1.00 96.88 128 ILE A O 1
ATOM 1060 N N . ASP A 1 129 ? 7.411 10.010 -3.862 1.00 96.12 129 ASP A N 1
ATOM 1061 C CA . ASP A 1 129 ? 8.527 9.173 -3.420 1.00 96.12 129 ASP A CA 1
ATOM 1062 C C . ASP A 1 129 ? 8.232 7.658 -3.372 1.00 96.12 129 ASP A C 1
ATOM 1064 O O . ASP A 1 129 ? 8.708 6.927 -2.510 1.00 96.12 129 ASP A O 1
ATOM 1068 N N . SER A 1 130 ? 7.441 7.162 -4.328 1.00 97.25 130 SER A N 1
ATOM 1069 C CA . SER A 1 130 ? 7.047 5.750 -4.408 1.00 97.25 130 SER A CA 1
ATOM 1070 C C . SER A 1 130 ? 8.244 4.793 -4.490 1.00 97.25 130 SER A C 1
ATOM 1072 O O . SER A 1 130 ? 9.030 4.844 -5.444 1.00 97.25 130 SER A O 1
ATOM 1074 N N . PHE A 1 131 ? 8.319 3.836 -3.555 1.00 97.00 131 PHE A N 1
ATOM 1075 C CA . PHE A 1 131 ? 9.337 2.783 -3.599 1.00 97.00 131 PHE A CA 1
ATOM 1076 C C . PHE A 1 131 ? 9.217 1.945 -4.879 1.00 97.00 131 PHE A C 1
ATOM 1078 O O . PHE A 1 131 ? 10.218 1.626 -5.511 1.00 97.00 131 PHE A O 1
ATOM 1085 N N . GLU A 1 132 ? 7.989 1.626 -5.303 1.00 97.56 132 GLU A N 1
ATOM 1086 C CA . GLU A 1 132 ? 7.735 0.788 -6.475 1.00 97.56 132 GLU A CA 1
ATOM 1087 C C . GLU A 1 132 ? 8.235 1.464 -7.760 1.00 97.56 132 GLU A C 1
ATOM 1089 O O . GLU A 1 132 ? 8.791 0.793 -8.633 1.00 97.56 132 GLU A O 1
ATOM 1094 N N . ALA A 1 133 ? 8.108 2.793 -7.849 1.00 97.38 133 ALA A N 1
ATOM 1095 C CA . ALA A 1 133 ? 8.674 3.582 -8.939 1.00 97.38 133 ALA A CA 1
ATOM 1096 C C . ALA A 1 133 ? 10.198 3.612 -8.925 1.00 97.38 133 ALA A C 1
ATOM 1098 O O . ALA A 1 133 ? 10.814 3.352 -9.958 1.00 97.38 133 ALA A O 1
ATOM 1099 N N . LYS A 1 134 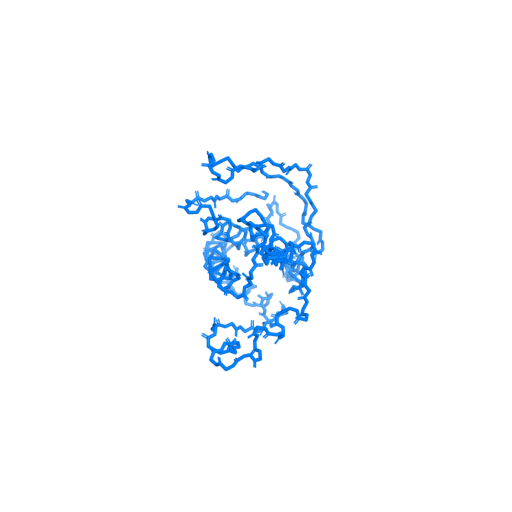? 10.810 3.849 -7.763 1.00 97.31 134 LYS A N 1
ATOM 1100 C CA . LYS A 1 134 ? 12.272 3.818 -7.624 1.00 97.31 134 LYS A CA 1
ATOM 1101 C C . LYS A 1 134 ? 12.847 2.453 -7.999 1.00 97.31 134 LYS A C 1
ATOM 1103 O O . LYS A 1 134 ? 13.765 2.379 -8.807 1.00 97.31 134 LYS A O 1
ATOM 1108 N N . GLN A 1 135 ? 12.264 1.377 -7.475 1.00 97.62 135 GLN A N 1
ATOM 1109 C CA . GLN A 1 135 ? 12.696 0.003 -7.743 1.00 97.62 135 GLN A CA 1
ATOM 1110 C C . GLN A 1 135 ? 12.512 -0.384 -9.217 1.00 97.62 135 GLN A C 1
ATOM 1112 O O . GLN A 1 135 ? 13.348 -1.087 -9.787 1.00 97.62 135 GLN A O 1
ATOM 1117 N N . HIS A 1 136 ? 11.450 0.104 -9.871 1.00 97.38 136 HIS A N 1
ATOM 1118 C CA . HIS A 1 136 ? 11.295 -0.044 -11.319 1.00 97.38 136 HIS A CA 1
ATOM 1119 C C . HIS A 1 136 ? 12.425 0.668 -12.068 1.00 97.38 136 HIS A C 1
ATOM 1121 O O . HIS A 1 136 ? 13.076 0.037 -12.892 1.00 97.38 136 HIS A O 1
ATOM 1127 N N . LEU A 1 137 ? 12.690 1.939 -11.754 1.00 97.25 137 LEU A N 1
ATOM 1128 C CA . LEU A 1 137 ? 13.701 2.754 -12.441 1.00 97.25 137 LEU A CA 1
ATOM 1129 C C . LEU A 1 137 ? 15.146 2.280 -12.214 1.00 97.25 137 LEU A C 1
ATOM 1131 O O . LEU A 1 137 ? 16.007 2.529 -13.051 1.00 97.25 137 LEU A O 1
ATOM 1135 N N . GLN A 1 138 ? 15.421 1.568 -11.119 1.00 97.44 138 GLN A N 1
ATOM 1136 C CA . GLN A 1 138 ? 16.720 0.922 -10.897 1.00 97.44 138 GLN A CA 1
ATOM 1137 C C . GLN A 1 138 ? 16.979 -0.254 -11.851 1.00 97.44 138 GLN A C 1
ATOM 1139 O O . GLN A 1 138 ? 18.129 -0.576 -12.135 1.00 97.44 138 GLN A O 1
ATOM 1144 N N . ASN A 1 139 ? 15.922 -0.916 -12.326 1.00 96.38 139 ASN A N 1
ATOM 1145 C CA . ASN A 1 139 ? 16.023 -2.163 -13.087 1.00 96.38 139 ASN A CA 1
ATOM 1146 C C . ASN A 1 139 ? 15.594 -2.018 -14.553 1.00 96.38 139 ASN A C 1
ATOM 1148 O O . ASN A 1 139 ? 15.954 -2.851 -15.383 1.00 96.38 139 ASN A O 1
ATOM 1152 N N . PHE A 1 140 ? 14.823 -0.979 -14.866 1.00 96.25 140 PHE A N 1
ATOM 1153 C CA . PHE A 1 140 ? 14.229 -0.726 -16.170 1.00 96.25 140 PHE A CA 1
ATOM 1154 C C . PHE A 1 140 ? 14.208 0.775 -16.466 1.00 96.25 140 PHE A C 1
ATOM 1156 O O . PHE A 1 140 ? 14.119 1.585 -15.544 1.00 96.25 140 PHE A O 1
ATOM 1163 N N . PRO A 1 141 ? 14.201 1.174 -17.748 1.00 95.69 141 PRO A N 1
ATOM 1164 C CA . PRO A 1 141 ? 13.929 2.557 -18.107 1.00 95.69 141 PRO A CA 1
ATOM 1165 C C . PRO A 1 141 ? 12.495 2.965 -17.736 1.00 95.69 141 PRO A C 1
ATOM 1167 O O . PRO A 1 141 ? 11.630 2.137 -17.410 1.00 95.69 141 PRO A O 1
ATOM 1170 N N . GLN A 1 142 ? 12.236 4.269 -17.839 1.00 95.44 142 GLN A N 1
ATOM 1171 C CA . GLN A 1 142 ? 10.889 4.814 -17.741 1.00 95.44 142 GLN A CA 1
ATOM 1172 C C . GLN A 1 142 ? 9.942 4.077 -18.699 1.00 95.44 142 GLN A C 1
ATOM 1174 O O . GLN A 1 142 ? 10.264 3.822 -19.859 1.00 95.44 142 GLN A O 1
ATOM 1179 N N . HIS A 1 143 ? 8.766 3.728 -18.188 1.00 93.56 143 HIS A N 1
ATOM 1180 C CA . HIS A 1 143 ? 7.723 3.063 -18.956 1.00 93.56 143 HIS A CA 1
ATOM 1181 C C . HIS A 1 143 ? 6.703 4.091 -19.464 1.00 93.56 143 HIS A C 1
ATOM 1183 O O . HIS A 1 143 ? 6.503 5.133 -18.844 1.00 93.56 143 HIS A O 1
ATOM 1189 N N . HIS A 1 144 ? 6.030 3.783 -20.572 1.00 92.69 144 HIS A N 1
ATOM 1190 C CA . HIS A 1 144 ? 5.016 4.654 -21.182 1.00 92.69 144 HIS A CA 1
ATOM 1191 C C . HIS A 1 144 ? 3.673 4.663 -20.423 1.00 92.69 144 HIS A C 1
ATOM 1193 O O . HIS A 1 144 ? 2.802 5.472 -20.717 1.00 92.69 144 HIS A O 1
ATOM 1199 N N . GLU A 1 145 ? 3.515 3.782 -19.432 1.00 92.50 145 GLU A N 1
ATOM 1200 C CA . GLU A 1 145 ? 2.356 3.712 -18.534 1.00 92.50 145 GLU A CA 1
ATOM 1201 C C . GLU A 1 145 ? 2.809 3.811 -17.078 1.00 92.50 145 GLU A C 1
ATOM 1203 O O . GLU A 1 145 ? 3.936 3.436 -16.745 1.00 92.50 145 GLU A O 1
ATOM 1208 N N . ALA A 1 146 ? 1.897 4.206 -16.188 1.00 93.50 146 ALA A N 1
ATOM 1209 C CA . ALA A 1 146 ? 2.129 4.167 -14.753 1.00 93.50 146 ALA A CA 1
ATOM 1210 C C . ALA A 1 146 ? 2.440 2.733 -14.278 1.00 93.50 146 ALA A C 1
ATOM 1212 O O . ALA A 1 146 ? 1.723 1.777 -14.576 1.00 93.50 146 ALA A O 1
ATOM 1213 N N . ILE A 1 147 ? 3.473 2.569 -13.450 1.00 94.94 147 ILE A N 1
ATOM 1214 C CA . ILE A 1 147 ? 4.052 1.253 -13.109 1.00 94.94 147 ILE A CA 1
ATOM 1215 C C . ILE A 1 147 ? 3.726 0.759 -11.699 1.00 94.94 147 ILE A C 1
ATOM 1217 O O . ILE A 1 147 ? 4.010 -0.397 -11.395 1.00 94.94 147 ILE A O 1
ATOM 1221 N N . CYS A 1 148 ? 3.117 1.596 -10.850 1.00 97.19 148 CYS A N 1
ATOM 1222 C CA . CYS A 1 148 ? 2.836 1.251 -9.454 1.00 97.19 148 CYS A CA 1
ATOM 1223 C C . CYS A 1 148 ? 1.661 0.262 -9.363 1.00 97.19 148 CYS A C 1
ATOM 1225 O O . CYS A 1 148 ? 0.510 0.667 -9.249 1.00 97.19 148 CYS A O 1
ATOM 1227 N N . TYR A 1 149 ? 1.905 -1.022 -9.616 1.00 97.69 149 TYR A N 1
ATOM 1228 C CA . TYR A 1 149 ? 0.913 -2.096 -9.663 1.00 97.69 149 TYR A CA 1
ATOM 1229 C C . TYR A 1 149 ? 0.603 -2.628 -8.267 1.00 97.69 149 TYR A C 1
ATOM 1231 O O . TYR A 1 149 ? -0.559 -2.860 -7.946 1.00 97.69 149 TYR A O 1
ATOM 1239 N N . TYR A 1 150 ? 1.624 -2.796 -7.432 1.00 97.62 150 TYR A N 1
ATOM 1240 C CA . TYR A 1 150 ? 1.442 -3.226 -6.054 1.00 97.62 150 TYR A CA 1
ATOM 1241 C C . TYR A 1 150 ? 0.726 -2.159 -5.234 1.00 97.62 150 TYR A C 1
ATOM 1243 O O . TYR A 1 150 ? -0.267 -2.483 -4.591 1.00 97.62 150 TYR A O 1
ATOM 1251 N N . LEU A 1 151 ? 1.157 -0.895 -5.310 1.00 97.56 151 LEU A N 1
ATOM 1252 C CA . LEU A 1 151 ? 0.555 0.181 -4.513 1.00 97.56 151 LEU A CA 1
ATOM 1253 C C . LEU A 1 151 ? -0.921 0.411 -4.867 1.00 97.56 151 LEU A C 1
ATOM 1255 O O . LEU A 1 151 ? -1.754 0.551 -3.975 1.00 97.56 151 LEU A O 1
ATOM 1259 N N . VAL A 1 152 ? -1.275 0.394 -6.160 1.00 97.44 152 VAL A N 1
ATOM 1260 C CA . VAL A 1 152 ? -2.680 0.538 -6.591 1.00 97.44 152 VAL A CA 1
ATOM 1261 C C . VAL A 1 152 ? -3.515 -0.691 -6.259 1.00 97.44 152 VAL A C 1
ATOM 1263 O O . VAL A 1 152 ? -4.672 -0.550 -5.861 1.00 97.44 152 VAL A O 1
ATOM 1266 N N . GLY A 1 153 ? -2.923 -1.886 -6.337 1.00 98.12 153 GLY A N 1
ATOM 1267 C CA . GLY A 1 153 ? -3.540 -3.106 -5.831 1.00 98.12 153 GLY A CA 1
ATOM 1268 C C . GLY A 1 153 ? -3.854 -2.977 -4.344 1.00 98.12 153 GLY A C 1
ATOM 1269 O O . GLY A 1 153 ? -5.008 -3.129 -3.957 1.00 98.12 153 GLY A O 1
ATOM 1270 N N . TYR A 1 154 ? -2.853 -2.623 -3.535 1.00 97.88 154 TYR A N 1
ATOM 1271 C CA . TYR A 1 154 ? -2.978 -2.429 -2.092 1.00 97.88 154 TYR A CA 1
ATOM 1272 C C . TYR A 1 154 ? -4.081 -1.438 -1.747 1.00 97.88 154 TYR A C 1
ATOM 1274 O O . TYR A 1 154 ? -5.002 -1.793 -1.015 1.00 97.88 154 TYR A O 1
ATOM 1282 N N . ALA A 1 155 ? -4.038 -0.233 -2.317 1.00 97.12 155 ALA A N 1
ATOM 1283 C CA . ALA A 1 155 ? -5.037 0.785 -2.027 1.00 97.12 155 ALA A CA 1
ATOM 1284 C C . ALA A 1 155 ? -6.447 0.305 -2.405 1.00 97.12 155 ALA A C 1
ATOM 1286 O O . ALA A 1 155 ? -7.392 0.520 -1.651 1.00 97.12 155 ALA A O 1
ATOM 1287 N N . SER A 1 156 ? -6.594 -0.394 -3.535 1.00 97.62 156 SER A N 1
ATOM 1288 C CA . SER A 1 156 ? -7.885 -0.959 -3.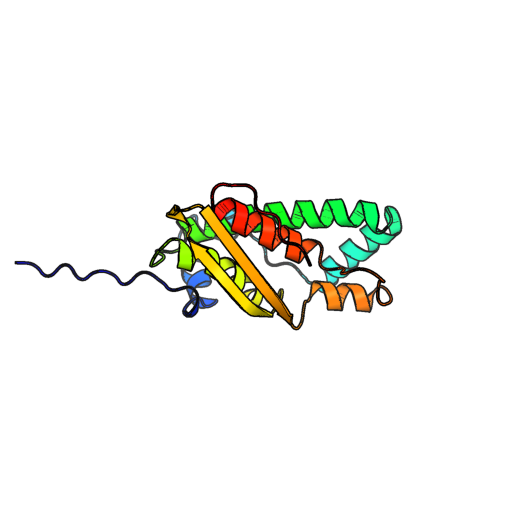953 1.00 97.62 156 SER A CA 1
ATOM 1289 C C . SER A 1 156 ? -8.398 -2.000 -2.960 1.00 97.62 156 SER A C 1
ATOM 1291 O O . SER A 1 156 ? -9.556 -1.953 -2.557 1.00 97.62 156 SER A O 1
ATOM 1293 N N . GLY A 1 157 ? -7.536 -2.921 -2.525 1.00 98.25 157 GLY A N 1
ATOM 1294 C CA . GLY A 1 157 ? -7.901 -3.961 -1.566 1.00 98.25 157 GLY A CA 1
ATOM 1295 C C . GLY A 1 157 ? -8.261 -3.409 -0.192 1.00 98.25 157 GLY A C 1
ATOM 1296 O O . GLY A 1 157 ? -9.278 -3.799 0.373 1.00 98.25 157 GLY A O 1
ATOM 1297 N N . TYR A 1 158 ? -7.465 -2.463 0.308 1.00 97.94 158 TYR A N 1
ATOM 1298 C CA . TYR A 1 158 ? -7.701 -1.813 1.594 1.00 97.94 158 TYR A CA 1
ATOM 1299 C C . TYR A 1 158 ? -9.046 -1.079 1.606 1.00 97.94 158 TYR A C 1
ATOM 1301 O O . TYR A 1 158 ? -9.902 -1.363 2.439 1.00 97.94 158 TYR A O 1
ATOM 1309 N N . ASN A 1 159 ? -9.269 -0.193 0.628 1.00 96.38 159 ASN A N 1
ATOM 1310 C CA . ASN A 1 159 ? -10.515 0.567 0.532 1.00 96.38 159 ASN A CA 1
ATOM 1311 C C . ASN A 1 159 ? -11.724 -0.349 0.309 1.00 96.38 159 ASN A C 1
ATOM 1313 O O . ASN A 1 159 ? -12.776 -0.114 0.899 1.00 96.38 159 ASN A O 1
ATOM 1317 N N . SER A 1 160 ? -11.572 -1.414 -0.488 1.00 96.75 160 SER A N 1
ATOM 1318 C CA . SER A 1 160 ? -12.657 -2.376 -0.705 1.00 96.75 160 SER A CA 1
ATOM 1319 C C . SER A 1 160 ? -13.105 -3.050 0.591 1.00 96.75 160 SER A C 1
ATOM 1321 O O . SER A 1 160 ? -14.300 -3.215 0.831 1.00 96.75 160 SER A O 1
ATOM 1323 N N . GLU A 1 161 ? -12.145 -3.447 1.428 1.00 97.56 161 GLU A N 1
ATOM 1324 C CA . GLU A 1 161 ? -12.432 -4.071 2.718 1.00 97.56 161 GLU A CA 1
ATOM 1325 C C . GLU A 1 161 ? -13.084 -3.074 3.683 1.00 97.56 161 GLU A C 1
ATOM 1327 O O . GLU A 1 161 ? -14.081 -3.409 4.317 1.00 97.56 161 GLU A O 1
ATOM 1332 N N . CYS A 1 162 ? -12.584 -1.835 3.749 1.00 96.12 162 CYS A N 1
ATOM 1333 C CA . CYS A 1 162 ? -13.164 -0.796 4.603 1.00 96.12 162 CYS A CA 1
ATOM 1334 C C . CYS A 1 162 ? -14.603 -0.432 4.224 1.00 96.12 162 CYS A C 1
ATOM 1336 O O . CYS A 1 162 ? -15.426 -0.183 5.099 1.00 96.12 162 CYS A O 1
ATOM 1338 N N . LEU A 1 163 ? -14.906 -0.398 2.926 1.00 94.69 163 LEU A N 1
ATOM 1339 C CA . LEU A 1 163 ? -16.215 0.003 2.406 1.00 94.69 163 LEU A CA 1
ATOM 1340 C C . LEU A 1 163 ? -17.199 -1.168 2.279 1.00 94.69 163 LEU A C 1
ATOM 1342 O O . LEU A 1 163 ? -18.357 -0.953 1.930 1.00 94.69 163 LEU A O 1
ATOM 1346 N N . GLY A 1 164 ? -16.749 -2.408 2.501 1.00 94.00 164 GLY A N 1
ATOM 1347 C CA . GLY A 1 164 ? -17.574 -3.610 2.347 1.00 94.00 164 GLY A CA 1
ATOM 1348 C C . GLY A 1 164 ? -18.020 -3.891 0.905 1.00 94.00 164 GLY A C 1
ATOM 1349 O O . GLY A 1 164 ? -18.918 -4.702 0.678 1.00 94.00 164 GLY A O 1
ATOM 1350 N N . LYS A 1 165 ? -17.409 -3.234 -0.087 1.00 93.12 165 LYS A N 1
ATOM 1351 C CA . LYS A 1 165 ? -17.707 -3.392 -1.516 1.00 93.12 165 LYS A CA 1
ATOM 1352 C C . LYS A 1 165 ? -16.439 -3.265 -2.342 1.00 93.12 165 LYS A C 1
ATOM 1354 O O . LYS A 1 165 ? -15.478 -2.632 -1.934 1.00 93.12 165 LYS A O 1
ATOM 1359 N N . LYS A 1 166 ? -16.436 -3.856 -3.534 1.00 93.88 166 LYS A N 1
ATOM 1360 C CA . LYS A 1 166 ? -15.273 -3.815 -4.423 1.00 93.88 166 LYS A CA 1
ATOM 1361 C C . LYS A 1 166 ? -15.057 -2.403 -4.977 1.00 93.88 166 LYS A C 1
ATOM 1363 O O . LYS A 1 166 ? -15.811 -1.970 -5.842 1.00 93.88 166 LYS A O 1
ATOM 1368 N N . GLU A 1 167 ? -13.976 -1.763 -4.553 1.00 93.44 167 GLU A N 1
ATOM 1369 C CA . GLU A 1 167 ? -13.486 -0.477 -5.047 1.00 93.44 167 GLU A CA 1
ATOM 1370 C C . GLU A 1 167 ? -12.118 -0.631 -5.710 1.00 93.44 167 GLU A C 1
ATOM 1372 O O . GLU A 1 167 ? -11.201 -1.256 -5.173 1.00 93.44 167 GLU A O 1
ATOM 1377 N N . ILE A 1 168 ? -11.973 -0.060 -6.905 1.00 94.12 168 ILE A N 1
ATOM 1378 C CA . ILE A 1 168 ? -10.748 -0.164 -7.700 1.00 94.12 168 ILE A CA 1
ATOM 1379 C C . ILE A 1 168 ? -10.202 1.229 -7.957 1.00 94.12 168 ILE A C 1
ATOM 1381 O O . ILE A 1 168 ? -10.800 2.016 -8.690 1.00 94.12 168 ILE A O 1
ATOM 1385 N N . LEU A 1 169 ? -9.026 1.497 -7.400 1.00 93.31 169 LEU A N 1
ATOM 1386 C CA . LEU A 1 169 ? -8.293 2.716 -7.682 1.00 93.31 169 LEU A CA 1
ATOM 1387 C C . LEU A 1 169 ? -7.554 2.584 -9.012 1.00 93.31 169 LEU A C 1
ATOM 1389 O O . LEU A 1 169 ? -7.140 1.500 -9.437 1.00 93.31 169 LEU A O 1
ATOM 1393 N N . LYS A 1 170 ? -7.391 3.725 -9.671 1.00 91.12 170 LYS A N 1
ATOM 1394 C CA . LYS A 1 170 ? -6.596 3.877 -10.886 1.00 91.12 170 LYS A CA 1
ATOM 1395 C C . LYS A 1 170 ? -5.466 4.864 -10.609 1.00 91.12 170 LYS A C 1
ATOM 1397 O O . LYS A 1 170 ? -5.492 5.576 -9.610 1.00 91.12 170 LYS A O 1
ATOM 1402 N N . LYS A 1 171 ? -4.463 4.832 -11.471 1.00 82.31 171 LYS A N 1
ATOM 1403 C CA . LYS A 1 171 ? -3.206 5.571 -11.379 1.00 82.31 171 LYS A CA 1
ATOM 1404 C C . LYS A 1 171 ? -2.905 6.232 -12.711 1.00 82.31 171 LYS A C 1
ATOM 1406 O O . LYS A 1 171 ? -3.460 5.726 -13.717 1.00 82.31 171 LYS A O 1
#

pLDDT: mean 91.82, std 11.14, range [34.97, 98.62]

Organism: NCBI:txid2036016

Foldseek 3Di:
DDDPPPPQFDFLVNDAVVLVVVQQPDPCRHCVSLVHDQDDLLVVLVVLLVLCVVPNLVVSLVVLLQQLLVLLLSVLVSLVVSTRHNDLVRSLCNLQSVCVNSPAWNWAWPDFDDDLVVLDGDTDTDTHPGSQVVSCVVNHPDDPDDRPSNNQSNNQNNNCNSSVHRGGDDD

Radius of gyration: 17.47 Å; chains: 1; bounding box: 41×31×59 Å

Sequence (171 aa):
MTRHTMELGLKASELTIEHFNTVYNKPNRGLKDLRMTLNSMDAWGLLRKDLITALGVERAKRFLLRYGYHCGVHEARIYKEAFLWKNDLEWLIAGTKAHDLFGRVFSYPESFQVDIEKGQFNVSGYWIDSFEAKQHLQNFPQHHEAICYYLVGYASGYNSECLGKKEILKK

InterPro domains:
  IPR010523 Activator of aromatic catabolism [PF06505] (31-115)
  IPR024096 NO signalling/Golgi transport ligand-binding domain superfamily [SSF111126] (46-166)